Protein AF-A0A914SGQ7-F1 (afdb_monomer_lite)

pLDDT: mean 76.33, std 11.65, range [38.59, 91.44]

Secondary structure (DSSP, 8-state):
--HHHHHHHHHHHHHHHHHHHHHHHHHHHHHHHHHHHHHHH--S---HHHHHHHHHHHHHHHHHHHHHHHTHHHHHHHHHSS--SHHHHHHHHHHHHHHHHHHHHHHHHHHHHHHHHHHH---SS-S--

Radius of gyration: 20.41 Å; chains: 1; bounding box: 44×29×67 Å

Sequence (129 aa):
MTDWAFVSEASLTTTFFFLVFTIGIAGNLWVIFSVVRILYKSWSPVNSVFQHTISWVLCLSIVDIFVLCMAPMPMGYFIRGTWQFGFIACKIFWAVENINKLLSVALLAVMSFERFLAVCRPFHVFCCR

Structure (mmCIF, N/CA/C/O backbone):
data_AF-A0A914SGQ7-F1
#
_entry.id   AF-A0A914SGQ7-F1
#
loop_
_atom_site.group_PDB
_atom_site.id
_atom_site.type_symbol
_atom_site.label_atom_id
_atom_site.label_alt_id
_atom_site.label_comp_id
_atom_site.label_asym_id
_atom_site.label_entity_id
_atom_site.label_seq_id
_atom_site.pdbx_PDB_ins_code
_atom_site.Cartn_x
_atom_site.Cartn_y
_atom_site.Cartn_z
_atom_site.occupancy
_atom_site.B_iso_or_equiv
_atom_site.auth_seq_id
_atom_site.auth_comp_id
_atom_site.auth_asym_id
_atom_site.auth_atom_id
_atom_site.pdbx_PDB_model_num
ATOM 1 N N . MET A 1 1 ? -9.064 12.577 31.551 1.00 45.91 1 MET A N 1
ATOM 2 C CA . MET A 1 1 ? -7.848 13.073 30.854 1.00 45.91 1 MET A CA 1
ATOM 3 C C . MET A 1 1 ? -7.421 12.202 29.679 1.00 45.91 1 MET A C 1
ATOM 5 O O . MET A 1 1 ? -6.670 12.675 28.842 1.00 45.91 1 MET A O 1
ATOM 9 N N . THR A 1 2 ? -7.941 10.977 29.576 1.00 61.41 2 THR A N 1
ATOM 10 C CA . THR A 1 2 ? -7.649 9.996 28.520 1.00 61.41 2 THR A CA 1
ATOM 11 C C . THR A 1 2 ? -8.623 10.039 27.338 1.00 61.41 2 THR A C 1
ATOM 13 O O . THR A 1 2 ? -8.244 9.654 26.239 1.00 61.41 2 THR A O 1
ATOM 16 N N . ASP A 1 3 ? -9.844 10.546 27.523 1.00 63.59 3 ASP A N 1
ATOM 17 C CA . ASP A 1 3 ? -10.915 10.394 26.524 1.00 63.59 3 ASP A CA 1
ATOM 18 C C . ASP A 1 3 ? -10.759 11.335 25.322 1.00 63.59 3 ASP A C 1
ATOM 20 O O . ASP A 1 3 ? -10.943 10.927 24.181 1.00 63.59 3 ASP A O 1
ATOM 24 N N . TRP A 1 4 ? -10.340 12.581 25.551 1.00 62.41 4 TRP A N 1
ATOM 25 C CA . TRP A 1 4 ? -10.073 13.551 24.479 1.00 62.41 4 TRP A CA 1
ATOM 26 C C . TRP A 1 4 ? -8.827 13.211 23.666 1.00 62.41 4 TRP A C 1
ATOM 28 O O . TRP A 1 4 ? -8.842 13.384 22.451 1.00 62.41 4 TRP A O 1
ATOM 38 N N . ALA A 1 5 ? -7.785 12.691 24.319 1.00 68.31 5 ALA A N 1
ATOM 39 C CA . ALA A 1 5 ? -6.596 12.196 23.634 1.00 68.31 5 ALA A CA 1
ATOM 40 C C . ALA A 1 5 ? -6.937 10.964 22.778 1.00 68.31 5 ALA A C 1
ATOM 42 O O . ALA A 1 5 ? -6.587 10.899 21.608 1.00 68.31 5 ALA A O 1
ATOM 43 N N . PHE A 1 6 ? -7.707 10.012 23.308 1.00 69.12 6 PHE A N 1
ATOM 44 C CA . PHE A 1 6 ? -8.117 8.832 22.547 1.00 69.12 6 PHE A CA 1
ATOM 45 C C . PHE A 1 6 ? -9.010 9.183 21.343 1.00 69.12 6 PHE A C 1
ATOM 47 O O . PHE A 1 6 ? -8.826 8.646 20.251 1.00 69.12 6 PHE A O 1
ATOM 54 N N . VAL A 1 7 ? -9.937 10.133 21.510 1.00 70.19 7 VAL A N 1
ATOM 55 C CA . VAL A 1 7 ? -10.803 10.626 20.426 1.00 70.19 7 VAL A CA 1
ATOM 56 C C . VAL A 1 7 ? -10.006 11.368 19.349 1.00 70.19 7 VAL A C 1
ATOM 58 O O . VAL A 1 7 ? -10.301 11.197 18.162 1.00 70.19 7 VAL A O 1
ATOM 61 N N . SER A 1 8 ? -8.984 12.152 19.716 1.00 75.25 8 SER A N 1
ATOM 62 C CA . SER A 1 8 ? -8.123 12.816 18.729 1.00 75.25 8 SER A CA 1
ATOM 63 C C . SER A 1 8 ? -7.286 11.815 17.933 1.00 75.25 8 SER A C 1
ATOM 65 O O . SER A 1 8 ? -7.253 11.905 16.706 1.00 75.25 8 SER A O 1
ATOM 67 N N . GLU A 1 9 ? -6.689 10.817 18.593 1.00 77.62 9 GLU A N 1
ATOM 68 C CA . GLU A 1 9 ? -5.906 9.768 17.922 1.00 77.62 9 GLU A CA 1
ATOM 69 C C . GLU A 1 9 ? -6.774 8.936 16.965 1.00 77.62 9 GLU A C 1
ATOM 71 O O . GLU A 1 9 ? -6.401 8.697 15.812 1.00 77.62 9 GLU A O 1
ATOM 76 N N . ALA A 1 10 ? -7.977 8.542 17.397 1.00 76.94 10 ALA A N 1
ATOM 77 C CA . ALA A 1 10 ? -8.906 7.776 16.569 1.00 76.94 10 ALA A CA 1
ATOM 78 C C . ALA A 1 10 ? -9.385 8.572 15.342 1.00 76.94 10 ALA A C 1
ATOM 80 O O . ALA A 1 10 ? -9.463 8.025 14.238 1.00 76.94 10 ALA A O 1
ATOM 81 N N . SER A 1 11 ? -9.662 9.869 15.507 1.00 80.56 11 SER A N 1
ATOM 82 C CA . SER A 1 11 ? -10.119 10.745 14.419 1.00 80.56 11 SER A CA 1
ATOM 83 C C . SER A 1 11 ? -9.026 10.982 13.372 1.00 80.56 11 SER A C 1
ATOM 85 O O . SER A 1 11 ? -9.290 10.909 12.167 1.00 80.56 11 SER A O 1
ATOM 87 N N . LEU A 1 12 ? -7.786 11.208 13.818 1.00 85.00 12 LEU A N 1
ATOM 88 C CA . LEU A 1 12 ? -6.623 11.356 12.939 1.00 85.00 12 LEU A CA 1
ATOM 89 C C . LEU A 1 12 ? -6.355 10.069 12.154 1.00 85.00 12 LEU A C 1
ATOM 91 O O . LEU A 1 12 ? -6.236 10.104 10.929 1.00 85.00 12 LEU A O 1
ATOM 95 N N . THR A 1 13 ? -6.347 8.928 12.843 1.00 83.38 13 THR A N 1
ATOM 96 C CA . THR A 1 13 ? -6.102 7.608 12.245 1.00 83.38 13 THR A CA 1
ATOM 97 C C . THR A 1 13 ? -7.170 7.250 11.206 1.00 83.38 13 THR A C 1
ATOM 99 O O . THR A 1 13 ? -6.851 6.803 10.105 1.00 83.38 13 THR A O 1
ATOM 102 N N . THR A 1 14 ? -8.443 7.516 11.512 1.00 82.88 14 THR A N 1
ATOM 103 C CA . THR A 1 14 ? -9.581 7.302 10.599 1.00 82.88 14 THR A CA 1
ATOM 104 C C . THR A 1 14 ? -9.467 8.177 9.348 1.00 82.88 14 THR A C 1
ATOM 106 O O . THR A 1 14 ? -9.601 7.693 8.227 1.00 82.88 14 THR A O 1
ATOM 109 N N . THR A 1 15 ? -9.163 9.466 9.514 1.00 86.00 15 THR A N 1
ATOM 110 C CA . THR A 1 15 ? -9.001 10.389 8.377 1.00 86.00 15 THR A CA 1
ATOM 111 C C . THR A 1 15 ? -7.837 9.961 7.484 1.00 86.00 15 THR A C 1
ATOM 113 O O . THR A 1 15 ? -7.966 9.923 6.260 1.00 86.00 15 THR A O 1
ATOM 116 N N . PHE A 1 16 ? -6.715 9.576 8.092 1.00 87.25 16 PHE A N 1
ATOM 117 C CA . PHE A 1 16 ? -5.532 9.123 7.372 1.00 87.25 16 PHE A CA 1
ATOM 118 C C . PHE A 1 16 ? -5.809 7.856 6.557 1.00 87.25 16 PHE A C 1
ATOM 120 O O . PHE A 1 16 ? -5.558 7.838 5.353 1.00 87.25 16 PHE A O 1
ATOM 127 N N . PHE A 1 17 ? -6.395 6.821 7.166 1.00 85.31 17 PHE A N 1
ATOM 128 C CA . PHE A 1 17 ? -6.722 5.584 6.453 1.00 85.31 17 PHE A CA 1
ATOM 129 C C . PHE A 1 17 ? -7.732 5.806 5.316 1.00 85.31 17 PHE A C 1
ATOM 131 O O . PHE A 1 17 ? -7.637 5.135 4.292 1.00 85.31 17 PHE A O 1
ATOM 138 N N . PHE A 1 18 ? -8.658 6.765 5.437 1.00 86.69 18 PHE A N 1
ATOM 139 C CA . PHE A 1 18 ? -9.609 7.088 4.368 1.00 86.69 18 PHE A CA 1
ATOM 140 C C . PHE A 1 18 ? -8.920 7.763 3.172 1.00 86.69 18 PHE A C 1
ATOM 142 O O . PHE A 1 18 ? -9.168 7.415 2.014 1.00 86.69 18 PHE A O 1
ATOM 149 N N . LEU A 1 19 ? -8.010 8.703 3.440 1.00 88.44 19 LEU A N 1
ATOM 150 C CA . LEU A 1 19 ? -7.199 9.335 2.398 1.00 88.44 19 LEU A CA 1
ATOM 151 C C . LEU A 1 19 ? -6.295 8.312 1.707 1.00 88.44 19 LEU A C 1
ATOM 153 O O . LEU A 1 19 ? -6.253 8.257 0.481 1.00 88.44 19 LEU A O 1
ATOM 157 N N . VAL A 1 20 ? -5.633 7.449 2.479 1.00 87.69 20 VAL A N 1
ATOM 158 C CA . VAL A 1 20 ? -4.798 6.369 1.938 1.00 87.69 20 VAL A CA 1
ATOM 159 C C . VAL A 1 20 ? -5.628 5.402 1.095 1.00 87.69 20 VAL A C 1
ATOM 161 O O . VAL A 1 20 ? -5.194 5.033 0.010 1.00 87.69 20 VAL A O 1
ATOM 164 N N . PHE A 1 21 ? -6.836 5.042 1.533 1.00 88.12 21 PHE A N 1
ATOM 165 C CA . PHE A 1 21 ? -7.748 4.189 0.770 1.00 88.12 21 PHE A CA 1
ATOM 166 C C . PHE A 1 21 ? -8.103 4.795 -0.592 1.00 88.12 21 PHE A C 1
ATOM 168 O O . PHE A 1 21 ? -7.936 4.153 -1.628 1.00 88.12 21 PHE A O 1
ATOM 175 N N . THR A 1 22 ? -8.562 6.047 -0.603 1.00 89.25 22 THR A N 1
ATOM 176 C CA . THR A 1 22 ? -9.018 6.721 -1.828 1.00 89.25 22 THR A CA 1
ATOM 177 C C . THR A 1 22 ? -7.873 6.975 -2.808 1.00 89.25 22 THR A C 1
ATOM 179 O O . THR A 1 22 ? -7.967 6.599 -3.978 1.00 89.25 22 THR A O 1
ATOM 182 N N . ILE A 1 23 ? -6.770 7.555 -2.329 1.00 88.88 23 ILE A N 1
ATOM 183 C CA . ILE A 1 23 ? -5.587 7.855 -3.145 1.00 88.88 23 ILE A CA 1
ATOM 184 C C . ILE A 1 23 ? -4.917 6.556 -3.600 1.00 88.88 23 ILE A C 1
ATOM 186 O O . ILE A 1 23 ? -4.546 6.424 -4.766 1.00 88.88 23 ILE A O 1
ATOM 190 N N . GLY A 1 24 ? -4.800 5.578 -2.701 1.00 86.81 24 GLY A N 1
ATOM 191 C CA . GLY A 1 24 ? -4.176 4.291 -2.971 1.00 86.81 24 GLY A CA 1
ATOM 192 C C . GLY A 1 24 ? -4.928 3.486 -4.024 1.00 86.81 24 GLY A C 1
ATOM 193 O O . GLY A 1 24 ? -4.299 2.957 -4.938 1.00 86.81 24 GLY A O 1
ATOM 194 N N . ILE A 1 25 ? -6.263 3.414 -3.954 1.00 88.62 25 ILE A N 1
ATOM 195 C CA . ILE A 1 25 ? -7.051 2.692 -4.962 1.00 88.62 25 ILE A CA 1
ATOM 196 C C . ILE A 1 25 ? -6.948 3.397 -6.311 1.00 88.62 25 ILE A C 1
ATOM 198 O O . ILE A 1 25 ? -6.656 2.746 -7.314 1.00 88.62 25 ILE A O 1
ATOM 202 N N . ALA A 1 26 ? -7.137 4.718 -6.348 1.00 91.44 26 ALA A N 1
ATOM 203 C CA . ALA A 1 26 ? -7.057 5.477 -7.592 1.00 91.44 26 ALA A CA 1
ATOM 204 C C . ALA A 1 26 ? -5.674 5.340 -8.257 1.00 91.44 26 ALA A C 1
ATOM 206 O O . ALA A 1 26 ? -5.589 5.068 -9.455 1.00 91.44 26 ALA A O 1
ATOM 207 N N . GLY A 1 27 ? -4.597 5.466 -7.476 1.00 88.06 27 GLY A N 1
ATOM 208 C CA . GLY A 1 27 ? -3.222 5.343 -7.956 1.00 88.06 27 GLY A CA 1
ATOM 209 C C . GLY A 1 27 ? -2.891 3.939 -8.463 1.00 88.06 27 GLY A C 1
ATOM 210 O O . GLY A 1 27 ? -2.410 3.792 -9.586 1.00 88.06 27 GLY A O 1
ATOM 211 N N . ASN A 1 28 ? -3.197 2.895 -7.687 1.00 89.56 28 ASN A N 1
ATOM 212 C CA . ASN A 1 28 ? -2.899 1.518 -8.091 1.00 89.56 28 ASN A CA 1
ATOM 213 C C . ASN A 1 28 ? -3.729 1.067 -9.300 1.00 89.56 28 ASN A C 1
ATOM 215 O O . ASN A 1 28 ? -3.197 0.412 -10.197 1.00 89.56 28 ASN A O 1
ATOM 219 N N . LEU A 1 29 ? -5.000 1.478 -9.398 1.00 90.25 29 LEU A N 1
ATOM 220 C CA . LEU A 1 29 ? -5.812 1.236 -10.596 1.00 90.25 29 LEU A CA 1
ATOM 221 C C . LEU A 1 29 ? -5.240 1.947 -11.826 1.00 90.25 29 LEU A C 1
ATOM 223 O O . LEU A 1 29 ? -5.210 1.365 -12.911 1.00 90.25 29 LEU A O 1
ATOM 227 N N . TRP A 1 30 ? -4.754 3.180 -11.666 1.00 91.38 30 TRP A N 1
ATOM 228 C CA . TRP A 1 30 ? -4.110 3.920 -12.749 1.00 91.38 30 TRP A CA 1
ATOM 229 C C . TRP A 1 30 ? -2.835 3.232 -13.246 1.00 91.38 30 TRP A C 1
ATOM 231 O O . TRP A 1 30 ? -2.614 3.151 -14.458 1.00 91.38 30 TRP A O 1
ATOM 241 N N . VAL A 1 31 ? -2.011 2.700 -12.336 1.00 87.69 31 VAL A N 1
ATOM 242 C CA . VAL A 1 31 ? -0.799 1.937 -12.681 1.00 87.69 31 VAL A CA 1
ATOM 243 C C . VAL A 1 31 ? -1.162 0.673 -13.454 1.00 87.69 31 VAL A C 1
ATOM 245 O O . VAL A 1 31 ? -0.640 0.473 -14.551 1.00 87.69 31 VAL A O 1
ATOM 248 N N . ILE A 1 32 ? -2.106 -0.130 -12.950 1.00 88.31 32 ILE A N 1
ATOM 249 C CA . ILE A 1 32 ? -2.571 -1.344 -13.640 1.00 88.31 32 ILE A CA 1
ATOM 250 C C . ILE A 1 32 ? -3.096 -0.992 -15.032 1.00 88.31 32 ILE A C 1
ATOM 252 O O . ILE A 1 32 ? -2.689 -1.609 -16.014 1.00 88.31 32 ILE A O 1
ATOM 256 N N . PHE A 1 33 ? -3.950 0.027 -15.145 1.00 88.81 33 PHE A N 1
ATOM 257 C CA . PHE A 1 33 ? -4.488 0.457 -16.432 1.00 88.81 33 PHE A CA 1
ATOM 258 C C . PHE A 1 33 ? -3.379 0.894 -17.392 1.00 88.81 33 PHE A C 1
ATOM 260 O O . PHE A 1 33 ? -3.355 0.464 -18.544 1.00 88.81 33 PHE A O 1
ATOM 267 N N . SER A 1 34 ? -2.433 1.707 -16.923 1.00 86.06 34 SER A N 1
ATOM 268 C CA . SER A 1 34 ? -1.310 2.189 -17.731 1.00 86.06 34 SER A CA 1
ATOM 269 C C . SER A 1 34 ? -0.451 1.032 -18.239 1.00 86.06 34 SER A C 1
ATOM 271 O O . SER A 1 34 ? -0.155 0.964 -19.432 1.00 86.06 34 SER A O 1
ATOM 273 N N . VAL A 1 35 ? -0.115 0.081 -17.366 1.00 84.88 35 VAL A N 1
ATOM 274 C CA . VAL A 1 35 ? 0.677 -1.097 -17.727 1.00 84.88 35 VAL A CA 1
ATOM 275 C C . VAL A 1 35 ? -0.075 -1.999 -18.704 1.00 84.88 35 VAL A C 1
ATOM 277 O O . VAL A 1 35 ? 0.481 -2.377 -19.733 1.00 84.88 35 VAL A O 1
ATOM 280 N N . VAL A 1 36 ? -1.348 -2.306 -18.442 1.00 84.25 36 VAL A N 1
ATOM 281 C CA . VAL A 1 36 ? -2.177 -3.121 -19.343 1.00 84.25 36 VAL A CA 1
ATOM 282 C C . VAL A 1 36 ? -2.301 -2.454 -20.711 1.00 84.25 36 VAL A C 1
ATOM 284 O O . VAL A 1 36 ? -2.207 -3.129 -21.731 1.00 84.25 36 VAL A O 1
ATOM 287 N N . ARG A 1 37 ? -2.447 -1.125 -20.771 1.00 84.12 37 ARG A N 1
ATOM 288 C CA . ARG A 1 37 ? -2.494 -0.371 -22.034 1.00 84.12 37 ARG A CA 1
ATOM 289 C C . ARG A 1 37 ? -1.171 -0.430 -22.790 1.00 84.12 37 ARG A C 1
ATOM 291 O O . ARG A 1 37 ? -1.198 -0.561 -24.012 1.00 84.12 37 ARG A O 1
ATOM 298 N N . ILE A 1 38 ? -0.039 -0.354 -22.091 1.00 78.94 38 ILE A N 1
ATOM 299 C CA . ILE A 1 38 ? 1.295 -0.511 -22.686 1.00 78.94 38 ILE A CA 1
ATOM 300 C C . ILE A 1 38 ? 1.460 -1.929 -23.243 1.00 78.94 38 ILE A C 1
ATOM 302 O O . ILE A 1 38 ? 1.839 -2.071 -24.402 1.00 78.94 38 ILE A O 1
ATOM 306 N N . LEU A 1 39 ? 1.101 -2.960 -22.473 1.00 76.06 39 LEU A N 1
ATOM 307 C CA . LEU A 1 39 ? 1.162 -4.365 -22.895 1.00 76.06 39 LEU A CA 1
ATOM 308 C C . LEU A 1 39 ? 0.229 -4.658 -24.079 1.00 76.06 39 LEU A C 1
ATOM 310 O O . LEU A 1 39 ? 0.613 -5.345 -25.019 1.00 76.06 39 LEU A O 1
ATOM 314 N N . TYR A 1 40 ? -0.986 -4.108 -24.062 1.00 75.25 40 TYR A N 1
ATOM 315 C CA . TYR A 1 40 ? -1.972 -4.307 -25.122 1.00 75.25 40 TYR A CA 1
ATOM 316 C C . TYR A 1 40 ? -1.585 -3.585 -26.420 1.00 75.25 40 TYR A C 1
ATOM 318 O O . TYR A 1 40 ? -1.759 -4.128 -27.507 1.00 75.25 40 TYR A O 1
ATOM 326 N N . LYS A 1 41 ? -1.053 -2.356 -26.326 1.00 71.06 41 LYS A N 1
ATOM 327 C CA . LYS A 1 41 ? -0.644 -1.553 -27.492 1.00 71.06 41 LYS A CA 1
ATOM 328 C C . LYS A 1 41 ? 0.706 -1.994 -28.063 1.00 71.06 41 LYS A C 1
ATOM 330 O O . LYS A 1 41 ? 0.927 -1.864 -29.263 1.00 71.06 41 LYS A O 1
ATOM 335 N N . SER A 1 42 ? 1.600 -2.503 -27.220 1.00 60.53 42 SER A N 1
ATOM 336 C CA . SER A 1 42 ? 2.912 -3.009 -27.609 1.00 60.53 42 SER A CA 1
ATOM 337 C C . SER A 1 42 ? 2.912 -4.535 -27.580 1.00 60.53 42 SER A C 1
ATOM 339 O O . SER A 1 42 ? 3.513 -5.151 -26.708 1.00 60.53 42 SER A O 1
ATOM 341 N N . TRP A 1 43 ? 2.300 -5.150 -28.593 1.00 51.00 43 TRP A N 1
ATOM 342 C CA . TRP A 1 43 ? 2.427 -6.587 -28.897 1.00 51.00 43 TRP A CA 1
ATOM 343 C C . TRP A 1 43 ? 3.808 -6.950 -29.490 1.00 51.00 43 TRP A C 1
ATOM 345 O O . TRP A 1 43 ? 3.952 -7.898 -30.257 1.00 51.00 43 TRP A O 1
ATOM 355 N N . SER A 1 44 ? 4.828 -6.146 -29.189 1.00 49.09 44 SER A N 1
ATOM 356 C CA . SER A 1 44 ? 6.200 -6.299 -29.667 1.00 49.09 44 SER A CA 1
ATOM 357 C C . SER A 1 44 ? 7.097 -6.609 -28.468 1.00 49.09 44 SER A C 1
ATOM 359 O O . SER A 1 44 ? 6.902 -5.980 -27.421 1.00 49.09 44 SER A O 1
ATOM 361 N N . PRO A 1 45 ? 8.047 -7.561 -28.577 1.00 52.41 45 PRO A N 1
ATOM 362 C CA . PRO A 1 45 ? 8.893 -8.006 -27.476 1.00 52.41 45 PRO A CA 1
ATOM 363 C C . PRO A 1 45 ? 9.868 -6.890 -27.093 1.00 52.41 45 PRO A C 1
ATOM 365 O O . PRO A 1 45 ? 11.019 -6.848 -27.522 1.00 52.41 45 PRO A O 1
ATOM 368 N N . VAL A 1 46 ? 9.395 -5.939 -26.293 1.00 52.66 46 VAL A N 1
ATOM 369 C CA . VAL A 1 46 ? 10.250 -4.981 -25.602 1.00 52.66 46 VAL A CA 1
ATOM 370 C C . VAL A 1 46 ? 11.108 -5.775 -24.623 1.00 52.66 46 VAL A C 1
ATOM 372 O O . VAL A 1 46 ? 10.588 -6.302 -23.649 1.00 52.66 46 VAL A O 1
ATOM 375 N N . ASN A 1 47 ? 12.392 -5.914 -24.971 1.00 54.72 47 ASN A N 1
ATOM 376 C CA . ASN A 1 47 ? 13.537 -6.426 -24.209 1.00 54.72 47 ASN A CA 1
ATOM 377 C C . ASN A 1 47 ? 13.188 -7.214 -22.926 1.00 54.72 47 ASN A C 1
ATOM 379 O O . ASN A 1 47 ? 12.675 -6.637 -21.973 1.00 54.72 47 ASN A O 1
ATOM 383 N N . SER A 1 48 ? 13.550 -8.499 -22.855 1.00 55.59 48 SER A N 1
ATOM 384 C CA . SER A 1 48 ? 13.228 -9.434 -21.752 1.00 55.59 48 SER A CA 1
ATOM 385 C C . SER A 1 48 ? 13.388 -8.869 -20.330 1.00 55.59 48 SER A C 1
ATOM 387 O O . SER A 1 48 ? 12.592 -9.182 -19.448 1.00 55.59 48 SER A O 1
ATOM 389 N N . VAL A 1 49 ? 14.361 -7.984 -20.106 1.00 58.03 49 VAL A N 1
ATOM 390 C CA . VAL A 1 49 ? 14.576 -7.282 -18.827 1.00 58.03 49 VAL A CA 1
ATOM 391 C C . VAL A 1 49 ? 13.393 -6.376 -18.440 1.00 58.03 49 VAL A C 1
ATOM 393 O O . VAL A 1 49 ? 12.965 -6.383 -17.292 1.00 58.03 49 VAL A O 1
ATOM 396 N N . PHE A 1 50 ? 12.808 -5.649 -19.395 1.00 64.44 50 PHE A N 1
ATOM 397 C CA . PHE A 1 50 ? 11.699 -4.716 -19.166 1.00 64.44 50 PHE A CA 1
ATOM 398 C C . PHE A 1 50 ? 10.381 -5.442 -18.848 1.00 64.44 50 PHE A C 1
ATOM 400 O O . PHE A 1 50 ? 9.590 -4.971 -18.030 1.00 64.44 50 PHE A O 1
ATOM 407 N N . GLN A 1 51 ? 10.163 -6.629 -19.428 1.00 65.50 51 GLN A N 1
ATOM 408 C CA . GLN A 1 51 ? 9.009 -7.472 -19.095 1.00 65.50 51 GLN A CA 1
ATOM 409 C C . GLN A 1 51 ? 9.036 -7.965 -17.643 1.00 65.50 51 GLN A C 1
ATOM 411 O O . GLN A 1 51 ? 7.983 -8.010 -17.005 1.00 65.50 51 GLN A O 1
ATOM 416 N N . HIS A 1 52 ? 10.212 -8.304 -17.100 1.00 66.81 52 HIS A N 1
ATOM 417 C CA . HIS A 1 52 ? 10.320 -8.737 -15.706 1.00 66.81 52 HIS A CA 1
ATOM 418 C C . HIS A 1 52 ? 9.929 -7.614 -14.742 1.00 66.81 52 HIS A C 1
ATOM 420 O O . HIS A 1 52 ? 9.061 -7.832 -13.897 1.00 66.81 52 HIS A O 1
ATOM 426 N N . THR A 1 53 ? 10.486 -6.411 -14.904 1.00 72.00 53 THR A N 1
ATOM 427 C CA . THR A 1 53 ? 10.173 -5.246 -14.058 1.00 72.00 53 THR A CA 1
ATOM 428 C C . THR A 1 53 ? 8.681 -4.901 -14.090 1.00 72.00 53 THR A C 1
ATOM 430 O O . THR A 1 53 ? 8.069 -4.708 -13.041 1.00 72.00 53 THR A O 1
ATOM 433 N N . ILE A 1 54 ? 8.057 -4.909 -15.275 1.00 75.06 54 ILE A N 1
ATOM 434 C CA . ILE A 1 54 ? 6.617 -4.649 -15.424 1.00 75.06 54 ILE A CA 1
ATOM 435 C C . ILE A 1 54 ? 5.768 -5.682 -14.669 1.00 75.06 54 ILE A C 1
ATOM 437 O O . ILE A 1 54 ? 4.776 -5.318 -14.036 1.00 75.06 54 ILE A O 1
ATOM 441 N N . SER A 1 55 ? 6.151 -6.960 -14.713 1.00 77.88 55 SER A N 1
ATOM 442 C CA . SER A 1 55 ? 5.420 -8.031 -14.029 1.00 77.88 55 SER A CA 1
ATOM 443 C C . SER A 1 55 ? 5.473 -7.875 -12.502 1.00 77.88 55 SER A C 1
ATOM 445 O O . SER A 1 55 ? 4.450 -8.008 -11.831 1.00 77.88 55 SER A O 1
ATOM 447 N N . TRP A 1 56 ? 6.633 -7.501 -11.945 1.00 77.44 56 TRP A N 1
ATOM 448 C CA . TRP A 1 56 ? 6.766 -7.200 -10.512 1.00 77.44 56 TRP A CA 1
ATOM 449 C C . TRP A 1 56 ? 5.906 -6.007 -10.087 1.00 77.44 56 TRP A C 1
ATOM 451 O O . TRP A 1 56 ? 5.243 -6.079 -9.055 1.00 77.44 56 TRP A O 1
ATOM 461 N N . VAL A 1 57 ? 5.859 -4.947 -10.900 1.00 82.06 57 VAL A N 1
ATOM 462 C CA . VAL A 1 57 ? 5.011 -3.767 -10.648 1.00 82.06 57 VAL A CA 1
ATOM 463 C C . VAL A 1 57 ? 3.519 -4.115 -10.712 1.00 82.06 57 VAL A C 1
ATOM 465 O O . VAL A 1 57 ? 2.743 -3.622 -9.901 1.00 82.06 57 VAL A O 1
ATOM 468 N N . LEU A 1 58 ? 3.096 -5.000 -11.619 1.00 83.69 58 LEU A N 1
ATOM 469 C CA . LEU A 1 58 ? 1.706 -5.470 -11.667 1.00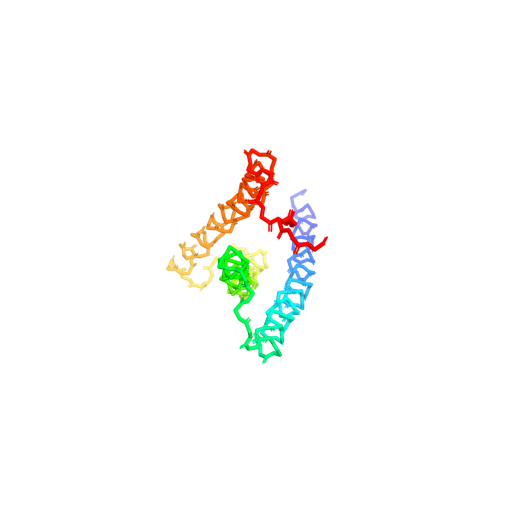 83.69 58 LEU A CA 1
ATOM 470 C C . LEU A 1 58 ? 1.325 -6.288 -10.435 1.00 83.69 58 LEU A C 1
ATOM 472 O O . LEU A 1 58 ? 0.289 -6.025 -9.823 1.00 83.69 58 LEU A O 1
ATOM 476 N N . CYS A 1 59 ? 2.156 -7.266 -10.068 1.00 83.62 59 CYS A N 1
ATOM 477 C CA . CYS A 1 59 ? 1.943 -8.065 -8.864 1.00 83.62 59 CYS A CA 1
ATOM 478 C C . CYS A 1 59 ? 1.865 -7.173 -7.624 1.00 83.62 59 CYS A C 1
ATOM 480 O O . CYS A 1 59 ? 1.001 -7.381 -6.776 1.00 83.62 59 CYS A O 1
ATOM 482 N N . LEU A 1 60 ? 2.716 -6.150 -7.557 1.00 82.62 60 LEU A N 1
ATOM 483 C CA . LEU A 1 60 ? 2.681 -5.151 -6.505 1.00 82.62 60 LEU A CA 1
ATOM 484 C C . LEU A 1 60 ? 1.332 -4.429 -6.435 1.00 82.62 60 LEU A C 1
ATOM 486 O O . LEU A 1 60 ? 0.674 -4.489 -5.403 1.00 82.62 60 LEU A O 1
ATOM 490 N N . SER A 1 61 ? 0.893 -3.799 -7.528 1.00 88.00 61 SER A N 1
ATOM 491 C CA . SER A 1 61 ? -0.345 -3.013 -7.525 1.00 88.00 61 SER A CA 1
ATOM 492 C C . SER A 1 61 ? -1.580 -3.852 -7.184 1.00 88.00 61 SER A C 1
ATOM 494 O O . SER A 1 61 ? -2.524 -3.347 -6.578 1.00 88.00 61 SER A O 1
ATOM 496 N N . ILE A 1 62 ? -1.588 -5.142 -7.541 1.00 85.69 62 ILE A N 1
ATOM 497 C CA . ILE A 1 62 ? -2.650 -6.078 -7.141 1.00 85.69 62 ILE A CA 1
ATOM 498 C C . ILE A 1 62 ? -2.623 -6.314 -5.628 1.00 85.6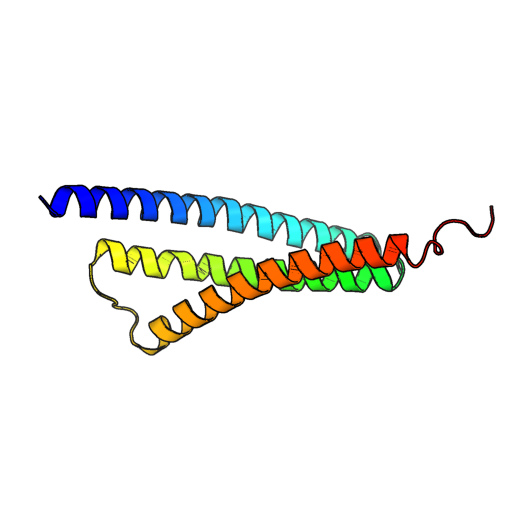9 62 ILE A C 1
ATOM 500 O O . ILE A 1 62 ? -3.675 -6.278 -4.983 1.00 85.69 62 ILE A O 1
ATOM 504 N N . VAL A 1 63 ? -1.437 -6.547 -5.060 1.00 85.12 63 VAL A N 1
ATOM 505 C CA . VAL A 1 63 ? -1.274 -6.715 -3.612 1.00 85.12 63 VAL A CA 1
ATOM 506 C C . VAL A 1 63 ? -1.702 -5.441 -2.887 1.00 85.12 63 VAL A C 1
ATOM 508 O O . VAL A 1 63 ? -2.514 -5.532 -1.973 1.00 85.12 63 VAL A O 1
ATOM 511 N N . ASP A 1 64 ? -1.275 -4.262 -3.336 1.00 86.00 64 ASP A N 1
ATOM 512 C CA . ASP A 1 64 ? -1.665 -2.986 -2.731 1.00 86.00 64 ASP A CA 1
ATOM 513 C C . ASP A 1 64 ? -3.189 -2.786 -2.725 1.00 86.00 64 ASP A C 1
ATOM 515 O O . ASP A 1 64 ? -3.757 -2.393 -1.708 1.00 86.00 64 ASP A O 1
ATOM 519 N N . ILE A 1 65 ? -3.897 -3.116 -3.814 1.00 86.56 65 ILE A N 1
ATOM 520 C CA . ILE A 1 65 ? -5.370 -3.036 -3.851 1.00 86.56 65 ILE A CA 1
ATOM 521 C C . ILE A 1 65 ? -6.008 -3.994 -2.840 1.00 86.56 65 ILE A C 1
ATOM 523 O O . ILE A 1 65 ? -6.942 -3.609 -2.133 1.00 86.56 65 ILE A O 1
ATOM 527 N N . PHE A 1 66 ? -5.510 -5.230 -2.739 1.00 85.75 66 PHE A N 1
ATOM 528 C CA . PHE A 1 66 ? -6.014 -6.198 -1.761 1.00 85.75 66 PHE A CA 1
ATOM 529 C C . PHE A 1 66 ? -5.853 -5.682 -0.325 1.00 85.75 66 PHE A C 1
ATOM 531 O O . PHE A 1 66 ? -6.738 -5.836 0.514 1.00 85.75 66 PHE A O 1
ATOM 538 N N . VAL A 1 67 ? -4.738 -5.012 -0.061 1.00 82.94 67 VAL A N 1
ATOM 539 C CA . VAL A 1 67 ? -4.389 -4.450 1.243 1.00 82.94 67 VAL A CA 1
ATOM 540 C C . VAL A 1 67 ? -5.244 -3.237 1.561 1.00 82.94 67 VAL A C 1
ATOM 542 O O . VAL A 1 67 ? -5.783 -3.138 2.661 1.00 82.94 67 VAL A O 1
ATOM 545 N N . LEU A 1 68 ? -5.423 -2.339 0.594 1.00 86.19 68 LEU A N 1
ATOM 546 C CA . LEU A 1 68 ? -6.294 -1.176 0.724 1.00 86.19 68 LEU A CA 1
ATOM 547 C C . LEU A 1 68 ? -7.739 -1.608 1.003 1.00 86.19 68 LEU A C 1
ATOM 549 O O . LEU A 1 68 ? -8.389 -1.019 1.860 1.00 86.19 68 LEU A O 1
ATOM 553 N N . CYS A 1 69 ? -8.220 -2.694 0.391 1.00 84.00 69 CYS A N 1
ATOM 554 C CA . CYS A 1 69 ? -9.519 -3.288 0.728 1.00 84.00 69 CYS A CA 1
ATOM 555 C C . CYS A 1 69 ? -9.612 -3.798 2.177 1.00 84.00 69 CYS A C 1
ATOM 557 O O . CYS A 1 69 ? -10.709 -3.833 2.735 1.00 84.00 69 CYS A O 1
ATOM 559 N N . MET A 1 70 ? -8.490 -4.170 2.801 1.00 81.12 70 MET A N 1
ATOM 560 C CA . MET A 1 70 ? -8.423 -4.621 4.200 1.00 81.12 70 MET A CA 1
ATOM 561 C C . MET A 1 70 ? -8.174 -3.472 5.196 1.00 81.12 70 MET A C 1
ATOM 563 O O . MET A 1 70 ? -8.514 -3.602 6.372 1.00 81.12 70 MET A O 1
ATOM 567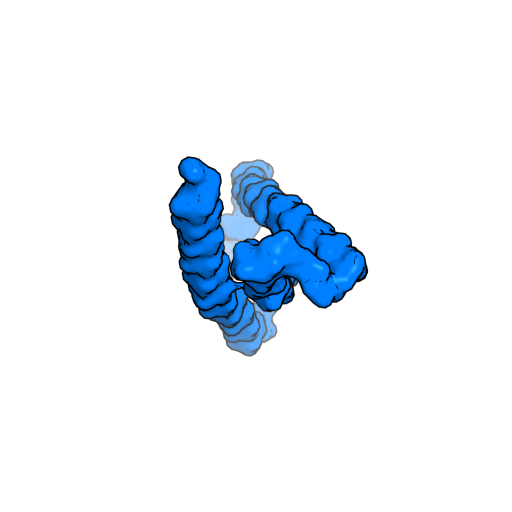 N N . ALA A 1 71 ? -7.666 -2.322 4.739 1.00 81.06 71 ALA A N 1
ATOM 568 C CA . ALA A 1 71 ? -7.448 -1.109 5.534 1.00 81.06 71 ALA A CA 1
ATOM 569 C C . ALA A 1 71 ? -8.685 -0.523 6.267 1.00 81.06 71 ALA A C 1
ATOM 571 O O . ALA A 1 71 ? -8.496 0.068 7.330 1.00 81.06 71 ALA A O 1
ATOM 572 N N . PRO A 1 72 ? -9.949 -0.664 5.812 1.00 77.25 72 PRO A N 1
ATOM 573 C CA . PRO A 1 72 ? -11.106 -0.195 6.585 1.00 77.25 72 PRO A CA 1
ATOM 574 C C . PRO A 1 72 ? -11.467 -1.088 7.788 1.00 77.25 72 PRO A C 1
ATOM 576 O O . PRO A 1 72 ? -12.180 -0.636 8.6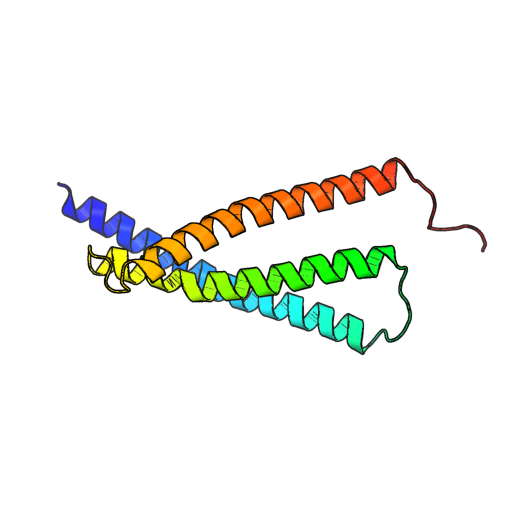85 1.00 77.25 72 PRO A O 1
ATOM 579 N N . MET A 1 73 ? -10.978 -2.331 7.870 1.00 78.12 73 MET A N 1
ATOM 580 C CA . MET A 1 73 ? -11.224 -3.190 9.041 1.00 78.12 73 MET A CA 1
ATOM 581 C C . MET A 1 73 ? -10.672 -2.627 10.366 1.00 78.12 73 MET A C 1
ATOM 583 O O . MET A 1 73 ? -11.429 -2.591 11.341 1.00 78.12 73 MET A O 1
ATOM 587 N N . PRO A 1 74 ? -9.414 -2.147 10.453 1.00 72.25 74 PRO A N 1
ATOM 588 C CA . PRO A 1 74 ? -8.894 -1.528 11.673 1.00 72.25 74 PRO A CA 1
ATOM 589 C C . PRO A 1 74 ? -9.619 -0.228 12.041 1.00 72.25 74 PRO A C 1
ATOM 591 O O . PRO A 1 74 ? -9.726 0.070 13.228 1.00 72.25 74 PRO A O 1
ATOM 594 N N . MET A 1 75 ? -10.208 0.509 11.088 1.00 69.06 75 MET A N 1
ATOM 595 C CA . MET A 1 75 ? -11.075 1.642 11.446 1.00 69.06 75 MET A CA 1
ATOM 596 C C . MET A 1 75 ? -12.270 1.195 12.296 1.00 69.06 75 MET A C 1
ATOM 598 O O . MET A 1 75 ? -12.604 1.835 13.291 1.00 69.06 75 MET A O 1
ATOM 602 N N . GLY A 1 76 ? -12.881 0.056 11.956 1.00 72.12 76 GLY A N 1
ATOM 603 C CA . GLY A 1 76 ? -13.955 -0.533 12.757 1.00 72.12 76 GLY A CA 1
ATOM 604 C C . GLY A 1 76 ? -13.510 -0.900 14.177 1.00 72.12 76 GLY A C 1
ATOM 605 O O . GLY A 1 76 ? -14.297 -0.764 15.114 1.00 72.12 76 GLY A O 1
ATOM 606 N N . TYR A 1 77 ? -12.246 -1.301 14.347 1.00 74.06 77 TYR A N 1
ATOM 607 C CA . TYR A 1 77 ? -11.645 -1.573 15.653 1.00 74.06 77 TYR A CA 1
ATOM 608 C C . TYR A 1 77 ? -11.472 -0.297 16.489 1.00 74.06 77 TYR A C 1
ATOM 610 O O . TYR A 1 77 ? -11.880 -0.282 17.648 1.00 74.06 77 TYR A O 1
ATOM 618 N N . PHE A 1 78 ? -10.949 0.788 15.907 1.00 68.62 78 PHE A N 1
ATOM 619 C CA . PHE A 1 78 ? -10.768 2.060 16.622 1.00 68.62 78 PHE A CA 1
ATOM 620 C C . PHE A 1 78 ? -12.095 2.715 17.026 1.00 68.62 78 PHE A C 1
ATOM 622 O O . PHE A 1 78 ? -12.182 3.294 18.105 1.00 68.62 78 PHE A O 1
ATOM 629 N N . ILE A 1 79 ? -13.146 2.579 16.209 1.00 68.06 79 ILE A N 1
ATOM 630 C CA . ILE A 1 79 ? -14.472 3.149 16.504 1.00 68.06 79 ILE A CA 1
ATOM 631 C C . ILE A 1 79 ? -15.216 2.338 17.578 1.00 68.06 79 ILE A C 1
ATOM 633 O O . ILE A 1 79 ? -15.939 2.907 18.392 1.00 68.06 79 ILE A O 1
ATOM 637 N N . ARG A 1 80 ? -15.073 1.004 17.587 1.00 72.06 80 ARG A N 1
ATOM 638 C CA . ARG A 1 80 ? -15.826 0.108 18.492 1.00 72.06 80 ARG A CA 1
ATOM 639 C C . ARG A 1 80 ? -15.034 -0.354 19.719 1.00 72.06 80 ARG A C 1
ATOM 641 O O . ARG A 1 80 ? -15.590 -1.062 20.557 1.00 72.06 80 ARG A O 1
ATOM 648 N N . GLY A 1 81 ? -13.743 -0.030 19.799 1.00 69.62 81 GLY A N 1
ATOM 649 C CA . GLY A 1 81 ? -12.830 -0.445 20.871 1.00 69.62 81 GLY A CA 1
ATOM 650 C C . GLY A 1 81 ? -12.600 -1.960 20.980 1.00 69.62 81 GLY A C 1
ATOM 651 O O . GLY A 1 81 ? -11.931 -2.412 21.903 1.00 69.62 81 GLY A O 1
ATOM 652 N N . THR A 1 82 ? -13.171 -2.762 20.075 1.00 73.25 82 THR A N 1
ATOM 653 C CA . THR A 1 82 ? -13.167 -4.230 20.125 1.00 73.25 82 THR A CA 1
ATOM 654 C C . THR A 1 82 ? -13.147 -4.822 18.715 1.00 73.25 82 THR A C 1
ATOM 656 O O . THR A 1 82 ? -13.752 -4.285 17.785 1.00 73.25 82 THR A O 1
ATOM 659 N N . TRP A 1 83 ? -12.441 -5.944 18.534 1.00 78.44 83 TRP A N 1
ATOM 660 C CA . TRP A 1 83 ? -12.318 -6.615 17.235 1.00 78.44 83 TRP A CA 1
ATOM 661 C C . TRP A 1 83 ? -13.490 -7.573 16.988 1.00 78.44 83 TRP A C 1
ATOM 663 O O . TRP A 1 83 ? -13.580 -8.625 17.615 1.00 78.44 83 TRP A O 1
ATOM 673 N N . GLN A 1 84 ? -14.369 -7.226 16.046 1.00 77.56 84 GLN A N 1
ATOM 674 C CA . GLN A 1 84 ? -15.622 -7.954 15.782 1.00 77.56 84 GLN A CA 1
ATOM 675 C C . GLN A 1 84 ? -15.532 -8.950 14.605 1.00 77.56 84 GLN A C 1
ATOM 677 O O . GLN A 1 84 ? -16.414 -9.783 14.435 1.00 77.56 84 GLN A O 1
ATOM 682 N N . PHE A 1 85 ? -14.462 -8.914 13.799 1.00 76.25 85 PHE A N 1
ATOM 683 C CA . PHE A 1 85 ? -14.303 -9.763 12.601 1.00 76.25 85 PHE A CA 1
ATOM 684 C C . PHE A 1 85 ? -13.766 -11.179 12.898 1.00 76.25 85 PHE A C 1
ATOM 686 O O . PHE A 1 85 ? -13.529 -11.969 11.986 1.00 76.25 85 PHE A O 1
ATOM 693 N N . GLY A 1 86 ? -13.557 -11.511 14.177 1.00 82.88 86 GLY A N 1
ATOM 694 C CA . GLY A 1 86 ? -13.067 -12.817 14.623 1.00 82.88 86 GLY A CA 1
ATOM 695 C C . GLY A 1 86 ? -11.545 -13.006 14.526 1.00 82.88 86 GLY A C 1
ATOM 696 O O . GLY A 1 86 ? -10.814 -12.206 13.940 1.00 82.88 86 GLY A O 1
ATOM 697 N N . PHE A 1 87 ? -11.048 -14.091 15.127 1.00 83.06 87 PHE A N 1
ATOM 698 C CA . PHE A 1 87 ? -9.610 -14.356 15.303 1.00 83.06 87 PHE A CA 1
ATOM 699 C C . PHE A 1 87 ? -8.844 -14.548 13.985 1.00 83.06 87 PHE A C 1
ATOM 701 O O . PHE A 1 87 ? -7.718 -14.072 13.839 1.00 83.06 87 PHE A O 1
ATOM 708 N N . ILE A 1 88 ? -9.465 -15.220 13.012 1.00 84.12 88 ILE A N 1
ATOM 709 C CA . ILE A 1 88 ? -8.853 -15.498 11.706 1.00 84.12 88 ILE A CA 1
ATOM 710 C C . ILE A 1 88 ? -8.591 -14.187 10.956 1.00 84.12 88 ILE A C 1
ATOM 712 O O . ILE A 1 88 ? -7.474 -13.963 10.493 1.00 84.12 88 ILE A O 1
ATOM 716 N N . ALA A 1 89 ? -9.578 -13.287 10.908 1.00 80.88 89 ALA A N 1
ATOM 717 C CA . ALA A 1 89 ? -9.432 -11.985 10.263 1.00 80.88 89 ALA A CA 1
ATOM 718 C C . ALA A 1 89 ? -8.344 -11.129 10.929 1.00 80.88 89 ALA A C 1
ATOM 720 O O . ALA A 1 89 ? -7.579 -10.472 10.232 1.00 80.88 89 ALA A O 1
A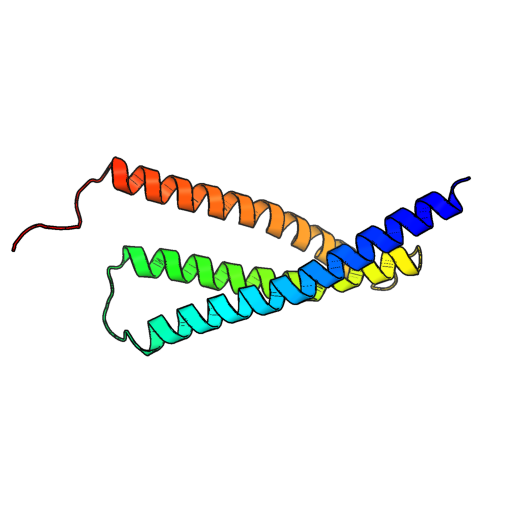TOM 721 N N . CYS A 1 90 ? -8.219 -11.188 12.261 1.00 83.75 90 CYS A N 1
ATOM 722 C CA . CYS A 1 90 ? -7.164 -10.480 12.994 1.00 83.75 90 CYS A CA 1
ATOM 723 C C . CYS A 1 90 ? -5.761 -10.951 12.576 1.00 83.75 90 CYS A C 1
ATOM 725 O O . CYS A 1 90 ? -4.886 -10.136 12.279 1.00 83.75 90 CYS A O 1
ATOM 727 N N . LYS A 1 91 ? -5.551 -12.273 12.485 1.00 86.38 91 LYS A N 1
ATOM 728 C CA . LYS A 1 91 ? -4.281 -12.843 12.007 1.00 86.38 91 LYS A CA 1
ATOM 729 C C . LYS A 1 91 ? -3.985 -12.464 10.560 1.00 86.38 91 LYS A C 1
ATOM 731 O O . LYS A 1 91 ? -2.849 -12.107 10.264 1.00 86.38 91 LYS A O 1
ATOM 736 N N . ILE A 1 92 ? -4.984 -12.544 9.679 1.00 84.75 92 ILE A N 1
ATOM 737 C CA . ILE A 1 92 ? -4.825 -12.179 8.265 1.00 84.75 92 ILE A CA 1
ATOM 738 C C . ILE A 1 92 ? -4.454 -10.703 8.148 1.00 84.75 92 ILE A C 1
ATOM 740 O O . ILE A 1 92 ? -3.487 -10.394 7.465 1.00 84.75 92 ILE A O 1
ATOM 744 N N . PHE A 1 93 ? -5.151 -9.811 8.853 1.00 84.12 93 PHE A N 1
ATOM 745 C CA . PHE A 1 93 ? -4.861 -8.378 8.845 1.00 84.12 93 PHE A CA 1
ATOM 746 C C . PHE A 1 93 ? -3.396 -8.089 9.203 1.00 84.12 93 PHE A C 1
ATOM 748 O O . PHE A 1 93 ? -2.677 -7.453 8.433 1.00 84.12 93 PHE A O 1
ATOM 755 N N . TRP A 1 94 ? -2.918 -8.639 10.322 1.00 83.44 94 TRP A N 1
ATOM 756 C CA . TRP A 1 94 ? -1.528 -8.468 10.743 1.00 83.44 94 TRP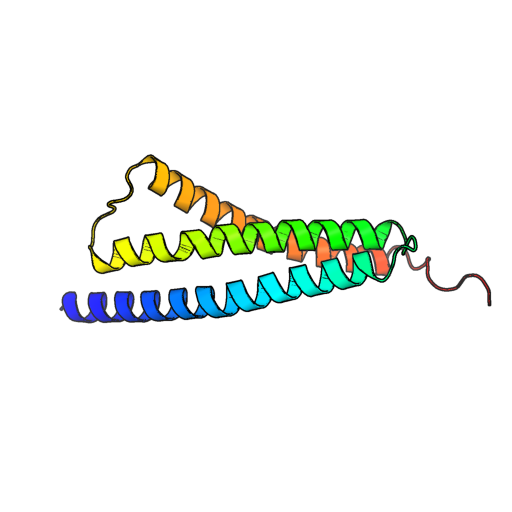 A CA 1
ATOM 757 C C . TRP A 1 94 ? -0.523 -9.104 9.780 1.00 83.44 94 TRP A C 1
ATOM 759 O O . TRP A 1 94 ? 0.537 -8.528 9.534 1.00 83.44 94 TRP A O 1
ATOM 769 N N . ALA A 1 95 ? -0.826 -10.280 9.228 1.00 85.44 95 ALA A N 1
ATOM 770 C CA . ALA A 1 95 ? 0.034 -10.920 8.237 1.00 85.44 95 ALA A CA 1
ATOM 771 C C . ALA A 1 95 ? 0.158 -10.054 6.978 1.00 85.44 95 ALA A C 1
ATOM 773 O O . ALA A 1 95 ? 1.264 -9.797 6.508 1.00 85.44 95 ALA A O 1
ATOM 774 N N . VAL A 1 96 ? -0.968 -9.547 6.480 1.00 82.75 96 VAL A N 1
ATOM 775 C CA . VAL A 1 96 ? -1.040 -8.674 5.311 1.00 82.75 96 VAL A CA 1
ATOM 776 C C . VAL A 1 96 ? -0.254 -7.385 5.551 1.00 82.75 96 VAL A C 1
ATOM 778 O O . VAL A 1 96 ? 0.569 -7.012 4.718 1.00 82.75 96 VAL A O 1
ATOM 781 N N . GLU A 1 97 ? -0.405 -6.732 6.702 1.00 82.38 97 GLU A N 1
ATOM 782 C CA . GLU A 1 97 ? 0.349 -5.510 7.006 1.00 82.38 97 GLU A CA 1
ATOM 783 C C . GLU A 1 97 ? 1.871 -5.742 7.070 1.00 82.38 97 GLU A C 1
ATOM 785 O O . GLU A 1 97 ? 2.655 -4.922 6.586 1.00 82.38 97 GLU A O 1
ATOM 790 N N . ASN A 1 98 ? 2.310 -6.889 7.598 1.00 85.56 98 ASN A N 1
ATOM 791 C CA . ASN A 1 98 ? 3.725 -7.272 7.575 1.00 85.56 98 ASN A CA 1
ATOM 792 C C . ASN A 1 98 ? 4.233 -7.534 6.151 1.00 85.56 98 ASN A C 1
ATOM 794 O O . ASN A 1 98 ? 5.336 -7.107 5.807 1.00 85.56 98 ASN A O 1
ATOM 798 N N . ILE A 1 99 ? 3.425 -8.189 5.312 1.00 83.69 99 ILE A N 1
ATOM 799 C CA . ILE A 1 99 ? 3.767 -8.437 3.907 1.00 83.69 99 ILE A CA 1
ATOM 800 C C . ILE A 1 99 ? 3.960 -7.112 3.158 1.00 83.69 99 ILE A C 1
ATOM 802 O O . ILE A 1 99 ? 4.936 -6.987 2.429 1.00 83.69 99 ILE A O 1
ATOM 806 N N . ASN A 1 100 ? 3.118 -6.098 3.384 1.00 80.44 100 ASN A N 1
ATOM 807 C CA . ASN A 1 100 ? 3.283 -4.780 2.747 1.00 80.44 100 ASN A CA 1
ATOM 808 C C . ASN A 1 100 ? 4.593 -4.101 3.110 1.00 80.44 100 ASN A C 1
ATOM 810 O O . ASN A 1 100 ? 5.294 -3.591 2.240 1.00 80.44 100 ASN A O 1
ATOM 814 N N . LYS A 1 101 ? 4.941 -4.101 4.401 1.00 82.38 101 LYS A N 1
ATOM 815 C CA . LYS A 1 101 ? 6.201 -3.511 4.868 1.00 82.38 101 LYS A CA 1
ATOM 816 C C . LYS A 1 101 ? 7.393 -4.182 4.189 1.00 82.38 101 LYS A C 1
ATOM 818 O O . LYS A 1 101 ? 8.309 -3.494 3.745 1.00 82.38 101 LYS A O 1
ATOM 823 N N . LEU A 1 102 ? 7.353 -5.509 4.059 1.00 83.38 102 LEU A N 1
ATOM 824 C CA . LEU A 1 102 ? 8.394 -6.272 3.378 1.00 83.38 102 LEU A CA 1
ATOM 825 C C . LEU A 1 102 ? 8.432 -5.981 1.871 1.00 83.38 102 LEU A C 1
ATOM 827 O O . LEU A 1 102 ? 9.507 -5.801 1.305 1.00 83.38 102 LEU A O 1
ATOM 831 N N . LEU A 1 103 ? 7.267 -5.902 1.235 1.00 78.00 103 LEU A N 1
ATOM 832 C CA . LEU A 1 103 ? 7.116 -5.687 -0.198 1.00 78.00 103 LEU A CA 1
ATOM 833 C C . LEU A 1 103 ? 7.629 -4.305 -0.631 1.00 78.00 103 LEU A C 1
ATOM 835 O O . LEU A 1 103 ? 8.378 -4.210 -1.600 1.00 78.00 103 LEU A O 1
ATOM 839 N N . SER A 1 104 ? 7.332 -3.255 0.137 1.00 80.50 104 SER A N 1
ATOM 840 C CA . SER A 1 104 ? 7.868 -1.906 -0.092 1.00 80.50 104 SER A CA 1
ATOM 841 C C . SER A 1 104 ? 9.398 -1.867 -0.028 1.00 80.50 104 SER A C 1
ATOM 843 O O . SER A 1 104 ? 10.045 -1.251 -0.875 1.00 80.50 104 SER A O 1
ATOM 845 N N . VAL A 1 105 ? 10.005 -2.556 0.945 1.00 86.44 105 VAL A N 1
ATOM 846 C CA . VAL A 1 105 ? 11.472 -2.654 1.049 1.00 86.44 105 VAL A CA 1
ATOM 847 C C . VAL A 1 105 ? 12.047 -3.484 -0.098 1.00 86.44 105 VAL A C 1
ATOM 849 O O . VAL A 1 105 ? 13.077 -3.115 -0.662 1.00 86.44 105 VAL A O 1
ATOM 852 N N . ALA A 1 106 ? 11.372 -4.566 -0.488 1.00 76.94 106 ALA A N 1
ATOM 853 C CA . ALA A 1 106 ? 11.777 -5.394 -1.617 1.00 76.94 106 ALA A CA 1
ATOM 854 C C . ALA A 1 106 ? 11.779 -4.600 -2.932 1.00 76.94 106 ALA A C 1
ATOM 856 O O . ALA A 1 106 ? 12.748 -4.678 -3.679 1.00 76.94 106 ALA A O 1
ATOM 857 N N . LEU A 1 107 ? 10.764 -3.771 -3.188 1.00 73.44 107 LEU A N 1
ATOM 858 C CA . LEU A 1 107 ? 10.751 -2.867 -4.342 1.00 73.44 107 LEU A CA 1
ATOM 859 C C . LEU A 1 107 ? 11.912 -1.878 -4.337 1.00 73.44 107 LEU A C 1
ATOM 861 O O . LEU A 1 107 ? 12.542 -1.671 -5.369 1.00 73.44 107 LEU A O 1
ATOM 865 N N . LEU A 1 108 ? 12.184 -1.245 -3.192 1.00 81.44 108 LEU A N 1
ATOM 866 C CA . LEU A 1 108 ? 13.303 -0.311 -3.060 1.00 81.44 108 LEU A CA 1
ATOM 867 C C . LEU A 1 108 ? 14.632 -1.016 -3.335 1.00 81.44 108 LEU A C 1
ATOM 869 O O . LEU A 1 108 ? 15.483 -0.475 -4.042 1.00 81.44 108 LEU A O 1
ATOM 873 N N . ALA A 1 109 ? 14.785 -2.239 -2.827 1.00 82.69 109 ALA A N 1
ATOM 874 C CA . ALA A 1 109 ? 15.944 -3.073 -3.093 1.00 82.69 109 ALA A CA 1
ATOM 875 C C . ALA A 1 109 ? 16.058 -3.419 -4.584 1.00 82.69 109 ALA A C 1
ATOM 877 O O . ALA A 1 109 ? 17.138 -3.271 -5.146 1.00 82.69 109 ALA A O 1
ATOM 878 N N . VAL A 1 110 ? 14.960 -3.803 -5.243 1.00 75.44 110 VAL A N 1
ATOM 879 C CA . VAL A 1 110 ? 14.937 -4.104 -6.683 1.00 75.44 110 VAL A CA 1
ATOM 880 C C . VAL A 1 110 ? 15.272 -2.865 -7.511 1.00 75.44 110 VAL A C 1
ATOM 882 O O . VAL A 1 110 ? 16.166 -2.936 -8.345 1.00 75.44 110 VAL A O 1
ATOM 885 N N . MET A 1 111 ? 14.655 -1.710 -7.248 1.00 75.50 111 MET A N 1
ATOM 886 C CA . MET A 1 111 ? 14.964 -0.456 -7.952 1.00 75.50 111 MET A CA 1
ATOM 887 C C . MET A 1 111 ? 16.432 -0.043 -7.778 1.00 75.50 111 MET A C 1
ATOM 889 O O . MET A 1 111 ? 17.081 0.414 -8.721 1.00 75.50 111 MET A O 1
ATOM 893 N N . SER A 1 112 ? 16.971 -0.205 -6.567 1.00 83.00 112 SER A N 1
ATOM 894 C CA . SER A 1 112 ? 18.387 0.039 -6.284 1.00 83.00 112 SER A CA 1
ATOM 895 C C . SER A 1 112 ? 19.282 -0.943 -7.044 1.00 83.00 112 SER A C 1
ATOM 897 O O . SER A 1 112 ? 20.275 -0.547 -7.653 1.00 83.00 112 SER A O 1
ATOM 899 N N . PHE A 1 113 ? 18.897 -2.217 -7.073 1.00 78.94 113 PHE A N 1
ATOM 900 C CA . PHE A 1 113 ? 19.629 -3.272 -7.758 1.00 78.94 113 PHE A CA 1
ATOM 901 C C . PHE A 1 113 ? 19.617 -3.103 -9.280 1.00 78.94 113 PHE A C 1
ATOM 903 O O . PHE A 1 113 ? 20.651 -3.278 -9.915 1.00 78.94 113 PHE A O 1
ATOM 910 N N . GLU A 1 114 ? 18.497 -2.692 -9.875 1.00 74.50 114 GLU A N 1
ATOM 911 C CA . GLU A 1 114 ? 18.410 -2.356 -11.300 1.00 74.50 114 GLU A CA 1
ATOM 912 C C . GLU A 1 114 ? 19.351 -1.203 -11.660 1.00 74.50 114 GLU A C 1
ATOM 914 O O . GLU A 1 114 ? 20.092 -1.284 -12.641 1.00 74.50 114 GLU A O 1
ATOM 919 N N . ARG A 1 115 ? 19.386 -0.149 -10.833 1.00 79.00 115 ARG A N 1
ATOM 920 C CA . ARG A 1 115 ? 20.336 0.960 -11.007 1.00 79.00 115 ARG A CA 1
ATOM 921 C C . ARG A 1 115 ? 21.782 0.502 -10.865 1.00 79.00 115 ARG A C 1
ATOM 923 O O . ARG A 1 115 ? 22.627 0.905 -11.660 1.00 79.00 115 ARG A O 1
ATOM 930 N N . PHE A 1 116 ? 22.064 -0.354 -9.888 1.00 80.50 116 PHE A N 1
ATOM 931 C CA . PHE A 1 116 ? 23.387 -0.939 -9.702 1.00 80.50 116 PHE A CA 1
ATOM 932 C C . PHE A 1 116 ? 23.807 -1.777 -10.918 1.00 80.50 116 PHE A C 1
ATOM 934 O O . PHE A 1 116 ? 24.908 -1.607 -11.436 1.00 80.50 116 PHE A O 1
ATOM 941 N N . LEU A 1 117 ? 22.912 -2.620 -11.436 1.00 75.12 117 LEU A N 1
ATOM 942 C CA . LEU A 1 117 ? 23.143 -3.408 -12.643 1.00 75.12 117 LEU A CA 1
ATOM 943 C C . LEU A 1 117 ? 23.388 -2.527 -13.868 1.00 75.12 117 LEU A C 1
ATOM 945 O O . LEU A 1 117 ? 24.307 -2.825 -14.621 1.00 75.12 117 LEU A O 1
ATOM 949 N N . ALA A 1 118 ? 22.634 -1.442 -14.058 1.00 73.50 118 ALA A N 1
ATOM 950 C CA . ALA A 1 118 ? 22.838 -0.517 -15.176 1.00 73.50 118 ALA A CA 1
ATOM 951 C C . ALA A 1 118 ? 24.228 0.146 -15.150 1.00 73.50 118 ALA A C 1
ATOM 953 O O . ALA A 1 118 ? 24.830 0.369 -16.198 1.00 73.50 118 ALA A O 1
ATOM 954 N N . VAL A 1 119 ? 24.762 0.422 -13.957 1.00 78.00 119 VAL A N 1
ATOM 955 C CA . VAL A 1 119 ? 26.113 0.977 -13.781 1.00 78.00 119 VAL A CA 1
ATOM 956 C C . VAL A 1 119 ? 27.188 -0.097 -13.979 1.00 78.00 119 VAL A C 1
ATOM 958 O O . VAL A 1 119 ? 28.179 0.139 -14.665 1.00 78.00 119 VAL A O 1
ATOM 961 N N . CYS A 1 120 ? 27.002 -1.290 -13.409 1.00 76.69 120 CYS A N 1
ATOM 962 C CA . CYS A 1 120 ? 27.976 -2.382 -13.501 1.00 76.69 120 CYS A CA 1
ATOM 963 C C . CYS A 1 120 ? 27.970 -3.108 -14.859 1.00 76.69 120 CYS A C 1
ATOM 965 O O . CYS A 1 120 ? 28.949 -3.767 -15.209 1.00 76.69 120 CYS A O 1
ATOM 967 N N . ARG A 1 121 ? 26.881 -3.013 -15.629 1.00 65.25 121 ARG A N 1
ATOM 968 C CA . ARG A 1 121 ? 26.715 -3.583 -16.975 1.00 65.25 121 ARG A CA 1
ATOM 969 C C . ARG A 1 121 ? 26.334 -2.457 -17.955 1.00 65.25 121 ARG A C 1
ATOM 971 O O . ARG A 1 121 ? 25.170 -2.364 -18.336 1.00 65.25 121 ARG A O 1
ATOM 978 N N . PRO A 1 122 ? 27.288 -1.631 -18.425 1.00 58.06 122 PRO A N 1
ATOM 979 C CA . PRO A 1 122 ? 27.001 -0.476 -19.287 1.00 58.06 122 PRO A CA 1
ATOM 980 C C . PRO A 1 122 ? 26.545 -0.821 -20.723 1.00 58.06 122 PRO A C 1
ATOM 982 O O . PRO A 1 122 ? 26.516 0.052 -21.584 1.00 58.06 122 PRO A O 1
ATOM 985 N N . PHE A 1 123 ? 26.167 -2.066 -21.024 1.00 58.12 123 PHE A N 1
ATOM 986 C CA . PHE A 1 123 ? 25.888 -2.510 -22.389 1.00 58.12 123 PHE A CA 1
ATOM 987 C C . PHE A 1 123 ? 24.527 -3.182 -22.501 1.00 58.12 123 PHE A C 1
ATOM 989 O O . PHE A 1 123 ? 24.410 -4.377 -22.262 1.00 58.12 123 PHE A O 1
ATOM 996 N N . HIS A 1 124 ? 23.524 -2.406 -22.913 1.00 54.25 124 HIS A N 1
ATOM 997 C CA . HIS A 1 124 ? 22.514 -2.852 -23.884 1.00 54.25 124 HIS A CA 1
ATOM 998 C C . HIS A 1 124 ? 21.779 -1.681 -24.570 1.00 54.25 124 HIS A C 1
ATOM 1000 O O . HIS A 1 124 ? 20.646 -1.835 -25.020 1.00 54.25 124 HIS A O 1
ATOM 1006 N N . VAL A 1 125 ? 22.416 -0.510 -24.706 1.00 51.66 125 VAL A N 1
ATOM 1007 C CA . VAL A 1 125 ? 21.895 0.575 -25.552 1.00 51.66 125 VAL A CA 1
ATOM 1008 C C . VAL A 1 125 ? 23.048 1.136 -26.385 1.00 51.66 125 VAL A C 1
ATOM 1010 O O . VAL A 1 125 ? 23.998 1.683 -25.839 1.00 51.66 125 VAL A O 1
ATOM 1013 N N . PHE A 1 126 ? 22.942 0.945 -27.703 1.00 48.34 126 PHE A N 1
ATOM 1014 C CA . PHE A 1 126 ? 23.875 1.322 -28.776 1.00 48.34 126 PHE A CA 1
ATOM 1015 C C . PHE A 1 126 ? 25.115 0.437 -28.981 1.00 48.34 126 PHE A C 1
ATOM 1017 O O . PHE A 1 126 ? 26.252 0.859 -28.802 1.00 48.34 126 PHE A O 1
ATOM 1024 N N . CYS A 1 127 ? 24.899 -0.761 -29.533 1.00 52.34 127 CYS A N 1
ATOM 1025 C CA . CYS A 1 127 ? 25.778 -1.211 -30.612 1.00 52.34 127 CYS A CA 1
ATOM 1026 C C . CYS A 1 127 ? 25.012 -1.084 -31.942 1.00 52.34 127 CYS A C 1
ATOM 1028 O O . CYS A 1 127 ? 23.952 -1.685 -32.096 1.00 52.34 127 CYS A O 1
ATOM 1030 N N . CYS A 1 128 ? 25.576 -0.280 -32.852 1.00 45.06 128 CYS A N 1
ATOM 1031 C CA . CYS A 1 128 ? 25.182 0.010 -34.240 1.00 45.06 128 CYS A CA 1
ATOM 1032 C C . CYS A 1 128 ? 23.888 0.813 -34.497 1.00 45.06 128 CYS A C 1
ATOM 1034 O O . CYS A 1 128 ? 22.832 0.250 -34.782 1.00 45.06 128 CYS A O 1
ATOM 1036 N N . ARG A 1 129 ? 24.033 2.143 -34.591 1.00 38.59 129 ARG A N 1
ATOM 1037 C CA . ARG A 1 129 ? 23.770 2.857 -35.852 1.00 38.59 129 ARG A CA 1
ATOM 1038 C C . ARG A 1 129 ? 24.686 4.066 -35.985 1.00 38.59 129 ARG A C 1
ATOM 1040 O O . ARG A 1 129 ? 24.921 4.711 -34.942 1.00 38.59 129 ARG A O 1
#

Foldseek 3Di:
DVPVVLVVVLVVLLVVLVCCLVCLLVVLVVLLVVLVCCCVVPPDPPDPVVVVVSVLSNVLSVLSNVLNVLSCQVNVCSVVVDRDPDDVSVVVNVVSVVVNVVSVVVVVVVVVVVVVCCVVPVDDPDDDD